Protein AF-X1IQC5-F1 (afdb_monomer)

Mean predicted aligned error: 3.5 Å

Sequence (58 aa):
PDFKLLRYFALLDFLNDQQYPPDLRRNLLGRIKVEKPELFEQLAQQEEKLLKQSKQSK

Solvent-accessible surface area (backbone atoms only — not comparable to full-atom values): 3375 Å² total; per-residue (Å²): 130,60,66,70,59,52,52,47,49,54,50,52,52,55,62,64,41,79,90,51,58,71,64,60,43,51,47,52,57,54,45,37,50,72,80,35,46,71,58,41,52,54,47,53,55,50,51,53,51,51,55,50,50,60,62,71,77,105

Radius of gyration: 12.63 Å; Cα contacts (8 Å, |Δi|>4): 16; chains: 1; bounding box: 27×24×36 Å

Structure (mmCIF, N/CA/C/O backbone):
data_AF-X1IQC5-F1
#
_entry.id   AF-X1IQC5-F1
#
loop_
_atom_site.group_PDB
_atom_site.id
_atom_site.type_symbol
_atom_site.label_atom_id
_atom_site.label_alt_id
_atom_site.label_comp_id
_atom_site.label_asym_id
_atom_site.label_entity_id
_atom_site.label_seq_id
_atom_site.pdbx_PDB_ins_code
_atom_site.Cartn_x
_atom_site.Cartn_y
_atom_site.Cartn_z
_atom_site.occupancy
_atom_site.B_iso_or_equiv
_atom_site.auth_seq_id
_atom_site.auth_comp_id
_atom_site.auth_asym_id
_atom_site.auth_atom_id
_atom_site.pdbx_PDB_model_num
ATOM 1 N N . PRO A 1 1 ? -17.208 -9.673 5.537 1.00 63.31 1 PRO A N 1
ATOM 2 C CA . PRO A 1 1 ? -16.387 -8.503 5.940 1.00 63.31 1 PRO A CA 1
ATOM 3 C C . PRO A 1 1 ? -16.661 -7.307 5.016 1.00 63.31 1 PRO A C 1
ATOM 5 O O . PRO A 1 1 ? -17.107 -7.525 3.892 1.00 63.31 1 PRO A O 1
ATOM 8 N N . ASP A 1 2 ? -16.429 -6.073 5.481 1.00 87.44 2 ASP A N 1
ATOM 9 C CA . ASP A 1 2 ? -16.529 -4.878 4.628 1.00 87.44 2 ASP A CA 1
ATOM 10 C C . ASP A 1 2 ? -15.598 -5.041 3.414 1.00 87.44 2 ASP A C 1
ATOM 12 O O . ASP A 1 2 ? -14.422 -5.387 3.556 1.00 87.44 2 ASP A O 1
ATOM 16 N N . PHE A 1 3 ? -16.128 -4.821 2.211 1.00 90.12 3 PHE A N 1
ATOM 17 C CA . PHE A 1 3 ? -15.381 -4.949 0.963 1.00 90.12 3 PHE A CA 1
ATOM 18 C C . PHE A 1 3 ? -14.150 -4.034 0.917 1.00 90.12 3 PHE A C 1
ATOM 20 O O . PHE A 1 3 ? -13.119 -4.417 0.363 1.00 90.12 3 PHE A O 1
ATOM 27 N N . LYS A 1 4 ? -14.215 -2.850 1.540 1.00 90.25 4 LYS A N 1
ATOM 28 C CA . LYS A 1 4 ? -13.063 -1.939 1.641 1.00 90.25 4 LYS A CA 1
ATOM 29 C C . LYS A 1 4 ? -11.935 -2.549 2.471 1.00 90.25 4 LYS A C 1
ATOM 31 O O . LYS A 1 4 ? -10.772 -2.465 2.085 1.00 90.25 4 LYS A O 1
ATOM 36 N N . LEU A 1 5 ? -12.295 -3.217 3.564 1.00 93.38 5 LEU A N 1
ATOM 37 C CA . LEU A 1 5 ? -11.355 -3.907 4.440 1.00 93.38 5 LEU A CA 1
ATOM 38 C C . LEU A 1 5 ? -10.740 -5.132 3.746 1.00 93.38 5 LEU A C 1
ATOM 40 O O . LEU A 1 5 ? -9.528 -5.313 3.791 1.00 93.38 5 LEU A O 1
ATOM 44 N N . LEU A 1 6 ? -11.557 -5.925 3.043 1.00 95.00 6 LEU A N 1
ATOM 45 C CA . LEU A 1 6 ? -11.079 -7.053 2.232 1.00 95.00 6 LEU A CA 1
ATOM 46 C C . LEU A 1 6 ? -10.071 -6.614 1.170 1.00 95.00 6 LEU A C 1
ATOM 48 O O . LEU A 1 6 ? -9.022 -7.230 1.024 1.00 95.00 6 LEU A O 1
ATOM 52 N N . ARG A 1 7 ? -10.373 -5.532 0.446 1.00 94.94 7 ARG A N 1
ATOM 53 C CA . ARG A 1 7 ? -9.472 -4.981 -0.570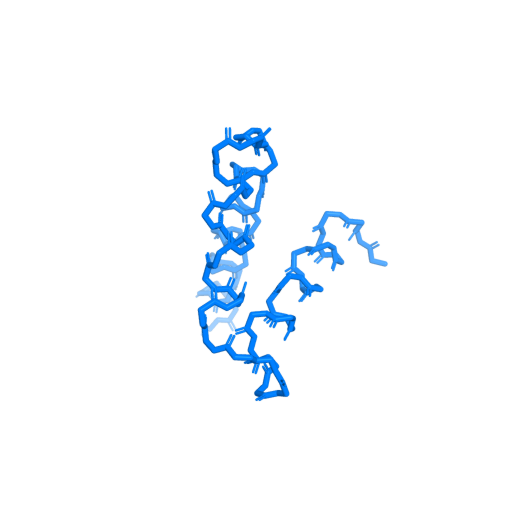 1.00 94.94 7 ARG A CA 1
ATOM 54 C C . ARG A 1 7 ? -8.143 -4.537 0.034 1.00 94.94 7 ARG A C 1
ATOM 56 O O . ARG A 1 7 ? -7.099 -4.778 -0.563 1.00 94.94 7 ARG A O 1
ATOM 63 N N . TYR A 1 8 ? -8.188 -3.880 1.190 1.00 95.75 8 TYR A N 1
ATOM 64 C CA . TYR A 1 8 ? -6.986 -3.439 1.887 1.00 95.75 8 TYR A CA 1
ATOM 65 C C . TYR A 1 8 ? -6.104 -4.625 2.296 1.00 95.75 8 TYR A C 1
ATOM 67 O O . TYR A 1 8 ? -4.912 -4.620 1.998 1.00 95.75 8 TYR A O 1
ATOM 75 N N . PHE A 1 9 ? -6.686 -5.672 2.889 1.00 95.81 9 PHE A N 1
ATOM 76 C CA . PHE A 1 9 ? -5.927 -6.874 3.241 1.00 95.81 9 PHE A CA 1
ATOM 77 C C . PHE A 1 9 ? -5.373 -7.601 2.017 1.00 95.81 9 PHE A C 1
ATOM 79 O O . PHE A 1 9 ? -4.193 -7.917 2.008 1.00 95.81 9 PHE A O 1
ATOM 86 N N . ALA A 1 10 ? -6.153 -7.751 0.944 1.00 95.44 10 ALA A N 1
ATOM 87 C CA . ALA A 1 10 ? -5.659 -8.358 -0.292 1.00 95.44 10 ALA A CA 1
ATOM 88 C C . ALA A 1 10 ? -4.459 -7.595 -0.888 1.00 95.44 10 ALA A C 1
ATOM 90 O O . ALA A 1 10 ? -3.532 -8.205 -1.421 1.00 95.44 10 ALA A O 1
ATOM 91 N N . LEU A 1 11 ? -4.450 -6.259 -0.785 1.00 95.44 11 LEU A N 1
ATOM 92 C CA . LEU A 1 11 ? -3.296 -5.458 -1.187 1.00 95.44 11 LEU A CA 1
ATOM 93 C C . LEU A 1 11 ? -2.090 -5.711 -0.274 1.00 95.44 11 LEU A C 1
ATOM 95 O O . LEU A 1 11 ? -0.986 -5.882 -0.782 1.00 95.44 11 LEU A O 1
ATOM 99 N N . LEU A 1 12 ? -2.281 -5.740 1.048 1.00 95.25 12 LEU A N 1
ATOM 100 C CA . LEU A 1 12 ? -1.202 -6.054 1.988 1.00 95.25 12 LEU A CA 1
ATOM 101 C C . LEU A 1 12 ? -0.624 -7.451 1.754 1.00 95.25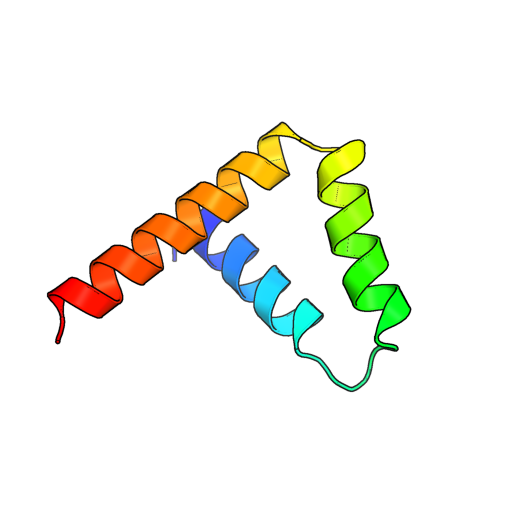 12 LEU A C 1
ATOM 103 O O . LEU A 1 12 ? 0.597 -7.596 1.748 1.00 95.25 12 LEU A O 1
ATOM 107 N N . ASP A 1 13 ? -1.470 -8.451 1.527 1.00 96.19 13 ASP A N 1
ATOM 108 C CA . ASP A 1 13 ? -1.048 -9.822 1.241 1.00 96.19 13 ASP A CA 1
ATOM 109 C C . ASP A 1 13 ? -0.170 -9.853 -0.013 1.00 96.19 13 ASP A C 1
ATOM 111 O O . ASP A 1 13 ? 0.960 -10.336 0.031 1.00 96.19 13 ASP A O 1
ATOM 115 N N . PHE A 1 14 ? -0.622 -9.224 -1.103 1.00 95.81 14 PHE A N 1
ATOM 116 C CA . PHE A 1 14 ? 0.169 -9.101 -2.328 1.00 95.81 14 PHE A CA 1
ATOM 117 C C . PHE A 1 14 ? 1.504 -8.369 -2.105 1.00 95.81 14 PHE A C 1
ATOM 119 O O . PHE A 1 14 ? 2.546 -8.788 -2.608 1.00 95.81 14 PHE A O 1
ATOM 126 N N . LEU A 1 15 ? 1.502 -7.273 -1.339 1.00 94.75 15 LEU A N 1
ATOM 127 C CA . LEU A 1 15 ? 2.713 -6.502 -1.048 1.00 94.75 15 LEU A CA 1
ATOM 128 C C . LEU A 1 15 ? 3.708 -7.259 -0.157 1.00 94.75 15 LEU A C 1
ATOM 130 O O . LEU A 1 15 ? 4.890 -6.909 -0.156 1.00 94.75 15 LEU A O 1
ATOM 134 N N . ASN A 1 16 ? 3.277 -8.290 0.566 1.00 95.00 16 ASN A N 1
ATOM 135 C CA . ASN A 1 16 ? 4.135 -9.117 1.416 1.00 95.00 16 ASN A CA 1
ATOM 136 C C . ASN A 1 16 ? 4.473 -10.484 0.805 1.00 95.00 16 ASN A C 1
ATOM 138 O O . ASN A 1 16 ? 5.345 -11.177 1.330 1.00 95.00 16 ASN A O 1
ATOM 142 N N . ASP A 1 17 ? 3.854 -10.851 -0.315 1.00 95.94 17 ASP A N 1
ATOM 143 C CA . ASP A 1 17 ? 4.104 -12.124 -0.981 1.00 95.94 17 ASP A CA 1
ATOM 144 C C . ASP A 1 17 ? 5.505 -12.157 -1.618 1.00 95.94 17 ASP A C 1
ATOM 146 O O . ASP A 1 17 ? 5.828 -11.429 -2.564 1.00 95.94 17 ASP A O 1
ATOM 150 N N . GLN A 1 18 ? 6.360 -13.019 -1.068 1.00 95.06 18 GLN A N 1
ATOM 151 C CA . GLN A 1 18 ? 7.749 -13.188 -1.489 1.00 95.06 18 GLN A CA 1
ATOM 152 C C . GLN A 1 18 ? 7.889 -13.886 -2.847 1.00 95.06 18 GLN A C 1
ATOM 154 O O . GLN A 1 18 ? 8.971 -13.845 -3.430 1.00 95.06 18 GLN A O 1
ATOM 159 N N . GLN A 1 19 ? 6.815 -14.481 -3.376 1.00 96.56 19 GLN A N 1
ATOM 160 C CA . GLN A 1 19 ? 6.803 -15.064 -4.719 1.00 96.56 19 GLN A CA 1
ATOM 161 C C . GLN A 1 19 ? 6.924 -13.995 -5.812 1.00 96.56 19 GLN A C 1
ATOM 163 O O . GLN A 1 19 ? 7.345 -14.298 -6.928 1.00 96.56 19 GLN A O 1
ATOM 168 N N . TYR A 1 20 ? 6.601 -12.735 -5.497 1.00 94.88 20 TYR A N 1
ATOM 169 C CA . TYR A 1 20 ? 6.715 -11.625 -6.434 1.00 94.88 20 TYR A CA 1
ATOM 170 C C . TYR A 1 20 ? 7.986 -10.793 -6.199 1.00 94.88 20 TYR A C 1
ATOM 172 O O . TYR A 1 20 ? 8.293 -10.411 -5.057 1.00 94.88 20 TYR A O 1
ATOM 180 N N . PRO A 1 21 ? 8.696 -10.403 -7.279 1.00 96.12 21 PRO A N 1
ATOM 181 C CA . PRO A 1 21 ? 9.848 -9.518 -7.185 1.00 96.12 21 PRO A CA 1
ATOM 182 C C . PRO A 1 21 ? 9.516 -8.217 -6.434 1.00 96.12 21 PRO A C 1
ATOM 184 O O . PRO A 1 21 ? 8.429 -7.660 -6.627 1.00 96.12 21 PRO A O 1
ATOM 187 N N . PRO A 1 22 ? 10.437 -7.685 -5.609 1.00 93.62 22 PRO A N 1
ATOM 188 C CA . PRO A 1 22 ? 10.210 -6.448 -4.860 1.00 93.62 22 PRO A CA 1
ATOM 189 C C . PRO A 1 22 ? 9.765 -5.270 -5.736 1.00 93.62 22 PRO A C 1
ATOM 191 O O . PRO A 1 22 ? 8.889 -4.502 -5.336 1.00 93.62 22 PRO A O 1
ATOM 194 N N . ASP A 1 23 ? 10.320 -5.154 -6.942 1.00 95.75 23 ASP A N 1
ATOM 195 C CA . ASP A 1 23 ? 9.986 -4.069 -7.866 1.00 95.75 23 ASP A CA 1
ATOM 196 C C . ASP A 1 23 ? 8.556 -4.178 -8.385 1.00 95.75 23 ASP A C 1
ATOM 198 O O . ASP A 1 23 ? 7.866 -3.169 -8.484 1.00 95.75 23 ASP A O 1
ATOM 202 N N . LEU A 1 24 ? 8.055 -5.392 -8.632 1.00 94.50 24 LEU A N 1
ATOM 203 C CA . LEU A 1 24 ? 6.670 -5.592 -9.060 1.00 94.50 24 LEU A CA 1
ATOM 204 C C . LEU A 1 24 ? 5.687 -5.128 -7.977 1.00 94.50 24 LEU A C 1
ATOM 206 O O . LEU A 1 24 ? 4.721 -4.420 -8.271 1.00 94.50 24 LEU A O 1
ATOM 210 N N . ARG A 1 25 ? 5.973 -5.470 -6.716 1.00 93.19 25 ARG A N 1
ATOM 211 C CA . ARG A 1 25 ? 5.161 -5.066 -5.560 1.00 93.19 25 ARG A CA 1
ATOM 212 C C . ARG A 1 25 ? 5.147 -3.545 -5.389 1.00 93.19 25 ARG A C 1
ATOM 214 O O . ARG A 1 25 ? 4.081 -2.942 -5.266 1.00 93.19 25 ARG A O 1
ATOM 221 N N . ARG A 1 26 ? 6.318 -2.905 -5.471 1.00 92.25 26 ARG A N 1
ATOM 222 C CA . ARG A 1 26 ? 6.461 -1.438 -5.389 1.00 92.25 26 ARG A CA 1
ATOM 223 C C . ARG A 1 26 ? 5.799 -0.719 -6.564 1.00 92.25 26 ARG A C 1
ATOM 225 O O . ARG A 1 26 ? 5.145 0.303 -6.360 1.00 92.25 26 ARG A O 1
ATOM 232 N N . ASN A 1 27 ? 5.921 -1.270 -7.770 1.00 96.00 27 ASN A N 1
ATOM 233 C CA . ASN A 1 27 ? 5.333 -0.699 -8.976 1.00 96.00 27 ASN A CA 1
ATOM 234 C C . ASN A 1 27 ? 3.809 -0.655 -8.894 1.00 96.00 27 ASN A C 1
ATOM 236 O O . ASN A 1 27 ? 3.228 0.363 -9.260 1.00 96.00 27 ASN A O 1
ATOM 240 N N . LEU A 1 28 ? 3.148 -1.699 -8.380 1.00 94.94 28 LEU A N 1
ATOM 241 C CA . LEU A 1 28 ? 1.690 -1.675 -8.228 1.00 94.94 28 LEU A CA 1
ATOM 242 C C . LEU A 1 28 ? 1.239 -0.534 -7.309 1.00 94.94 28 LEU A C 1
ATOM 244 O O . LEU A 1 28 ? 0.344 0.225 -7.676 1.00 94.94 28 LEU A O 1
ATOM 248 N N . LEU A 1 29 ? 1.881 -0.373 -6.148 1.00 93.38 29 LEU A N 1
ATOM 249 C CA . LEU A 1 29 ? 1.550 0.710 -5.221 1.00 93.38 29 LEU A CA 1
ATOM 250 C C . LEU A 1 29 ? 1.794 2.092 -5.850 1.00 93.38 29 LEU A C 1
ATOM 252 O O . LEU A 1 29 ? 0.943 2.978 -5.749 1.00 93.38 29 LEU A O 1
ATOM 256 N N . GLY A 1 30 ? 2.921 2.259 -6.549 1.00 95.56 30 GLY A N 1
ATOM 257 C CA . GLY A 1 30 ? 3.238 3.488 -7.278 1.00 95.56 30 GLY A CA 1
ATOM 258 C C . GLY A 1 30 ? 2.209 3.814 -8.364 1.00 95.56 30 GLY A C 1
ATOM 259 O O . GLY A 1 30 ? 1.750 4.951 -8.462 1.00 95.56 30 GLY A O 1
ATOM 260 N N . ARG A 1 31 ? 1.777 2.809 -9.130 1.00 97.12 31 ARG A N 1
ATOM 261 C CA . ARG A 1 31 ? 0.746 2.965 -10.163 1.00 97.12 31 ARG A CA 1
ATOM 262 C C . ARG A 1 31 ? -0.618 3.290 -9.577 1.00 97.12 31 ARG A C 1
ATOM 264 O O . ARG A 1 31 ? -1.289 4.160 -10.110 1.00 97.12 31 ARG A O 1
ATOM 271 N N . ILE A 1 32 ? -1.016 2.670 -8.464 1.00 96.75 32 ILE A N 1
ATOM 272 C CA . ILE A 1 32 ? -2.272 3.019 -7.780 1.00 96.75 32 ILE A CA 1
ATOM 273 C C . ILE A 1 32 ? -2.262 4.500 -7.381 1.00 96.75 32 ILE A C 1
ATOM 275 O O . ILE A 1 32 ? -3.252 5.187 -7.610 1.00 96.75 32 ILE A O 1
ATOM 279 N N . LYS A 1 33 ? -1.140 5.019 -6.867 1.00 96.44 33 LYS A N 1
ATOM 280 C CA . LYS A 1 33 ? -1.006 6.437 -6.501 1.00 96.44 33 LYS A CA 1
ATOM 281 C C . LYS A 1 33 ? -1.185 7.389 -7.693 1.00 96.44 33 LYS A C 1
ATOM 283 O O . LYS A 1 33 ? -1.782 8.446 -7.526 1.00 96.44 33 LYS A O 1
ATOM 288 N N . VAL A 1 34 ? -0.658 7.034 -8.868 1.00 97.69 34 VAL A N 1
ATOM 289 C CA . VAL A 1 34 ? -0.693 7.891 -10.069 1.00 97.69 34 VAL A CA 1
ATOM 290 C C . VAL A 1 34 ? -1.997 7.730 -10.850 1.00 97.69 34 VAL A C 1
ATOM 292 O O . VAL A 1 34 ? -2.622 8.715 -11.223 1.00 97.69 34 VAL A O 1
ATOM 295 N N . GLU A 1 35 ? -2.413 6.491 -11.099 1.00 98.12 35 GLU A N 1
ATOM 296 C CA . GLU A 1 35 ? -3.537 6.161 -11.980 1.00 98.12 35 GLU A CA 1
ATOM 297 C C . GLU A 1 35 ? -4.884 6.156 -11.242 1.00 98.12 35 GLU A C 1
ATOM 299 O O . GLU A 1 35 ? -5.927 6.316 -11.871 1.00 98.12 35 GLU A O 1
ATOM 304 N N . LYS A 1 36 ? -4.890 5.939 -9.917 1.00 97.31 36 LYS A N 1
ATOM 305 C CA . LYS A 1 36 ? -6.108 5.84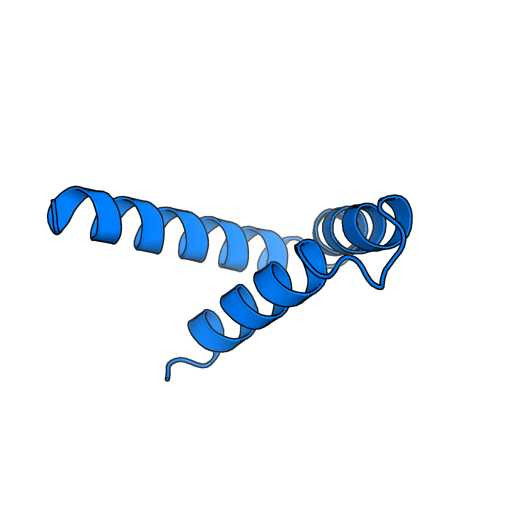4 -9.091 1.00 97.31 36 LYS A CA 1
ATOM 306 C C . 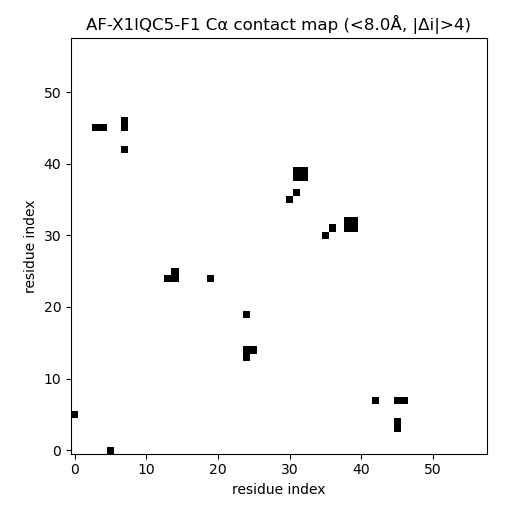LYS A 1 36 ? -5.940 6.553 -7.733 1.00 97.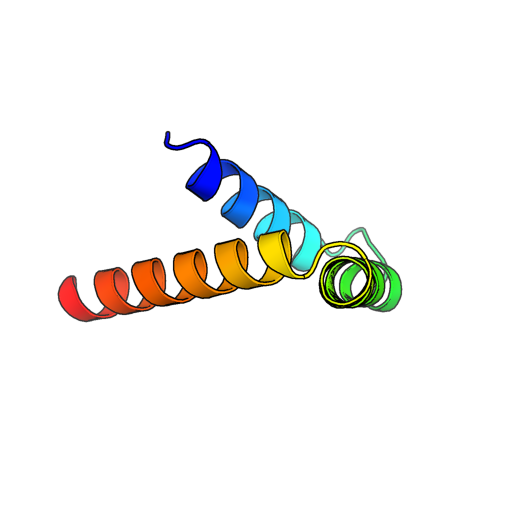31 36 LYS A C 1
ATOM 308 O O . LYS A 1 36 ? -6.047 5.898 -6.691 1.00 97.31 36 LYS A O 1
ATOM 313 N N . PRO A 1 37 ? -5.713 7.879 -7.709 1.00 97.00 37 PRO A N 1
ATOM 314 C CA . PRO A 1 37 ? -5.431 8.625 -6.477 1.00 97.00 37 PRO A CA 1
ATOM 315 C C . PRO A 1 37 ? -6.536 8.492 -5.417 1.00 97.00 37 PRO A C 1
ATOM 317 O O . PRO A 1 37 ? -6.243 8.283 -4.245 1.00 97.00 37 PRO A O 1
ATOM 320 N N . GLU A 1 38 ? -7.806 8.484 -5.823 1.00 97.38 38 GLU A N 1
ATOM 321 C CA . GLU A 1 38 ? -8.949 8.288 -4.916 1.00 97.38 38 GLU A CA 1
ATOM 322 C C . GLU A 1 38 ? -8.901 6.929 -4.201 1.00 97.38 38 GLU A C 1
ATOM 324 O O . GLU A 1 38 ? -9.215 6.808 -3.017 1.00 97.38 38 GLU A O 1
ATOM 329 N N . LEU A 1 39 ? -8.489 5.877 -4.918 1.00 96.38 39 LEU A N 1
ATOM 330 C CA . LEU A 1 39 ? -8.316 4.551 -4.333 1.00 96.38 39 LEU A CA 1
ATOM 331 C C . LEU A 1 39 ? -7.136 4.541 -3.360 1.00 96.38 39 LEU A C 1
ATOM 333 O O . LEU A 1 39 ? -7.224 3.917 -2.304 1.00 96.38 39 LEU A O 1
ATOM 337 N N . PHE A 1 40 ? -6.047 5.226 -3.707 1.00 97.00 40 PHE A N 1
ATOM 338 C CA . PHE A 1 40 ? -4.887 5.365 -2.835 1.00 97.00 40 PHE A CA 1
ATOM 339 C C . PHE A 1 40 ? -5.264 6.032 -1.503 1.00 97.00 40 PHE A C 1
ATOM 341 O O . PHE A 1 40 ? -4.926 5.515 -0.438 1.00 97.00 40 PHE A O 1
ATOM 348 N N . GLU A 1 41 ? -6.045 7.113 -1.545 1.00 96.94 41 GLU A N 1
ATOM 349 C CA . GLU A 1 41 ? -6.554 7.786 -0.345 1.00 96.94 41 GLU A CA 1
ATOM 350 C C . GLU A 1 41 ? -7.447 6.873 0.504 1.00 96.94 41 GLU A C 1
ATOM 352 O O . GLU A 1 41 ? -7.295 6.818 1.726 1.00 96.94 41 GLU A O 1
ATOM 357 N N . GLN A 1 42 ? -8.343 6.103 -0.123 1.00 95.88 42 GLN A N 1
ATOM 358 C CA . GLN A 1 42 ? -9.191 5.144 0.593 1.00 95.88 42 GLN A CA 1
ATOM 359 C C . GLN A 1 42 ? -8.371 4.082 1.336 1.00 95.88 42 GLN A C 1
ATOM 361 O O . GLN A 1 42 ? -8.714 3.719 2.463 1.00 95.88 42 GLN A O 1
ATOM 366 N N . LEU A 1 43 ? -7.297 3.583 0.719 1.00 96.31 43 LEU A N 1
ATOM 367 C CA . LEU A 1 43 ? -6.399 2.602 1.330 1.00 96.31 43 LEU A CA 1
ATOM 368 C C . LEU A 1 43 ? -5.637 3.207 2.518 1.00 96.31 43 LEU A C 1
ATOM 370 O O . LEU A 1 43 ? -5.586 2.583 3.575 1.00 96.31 43 LEU A O 1
ATOM 374 N N . ALA A 1 44 ? -5.131 4.437 2.385 1.00 95.38 44 ALA A N 1
ATOM 375 C CA . ALA A 1 44 ? -4.447 5.147 3.467 1.00 95.38 44 ALA A CA 1
ATOM 376 C C . ALA A 1 44 ? -5.374 5.423 4.667 1.00 95.38 44 ALA A C 1
ATOM 378 O O . ALA A 1 44 ? -5.005 5.206 5.820 1.00 95.38 44 ALA A O 1
ATOM 379 N N . GLN A 1 45 ? -6.620 5.835 4.413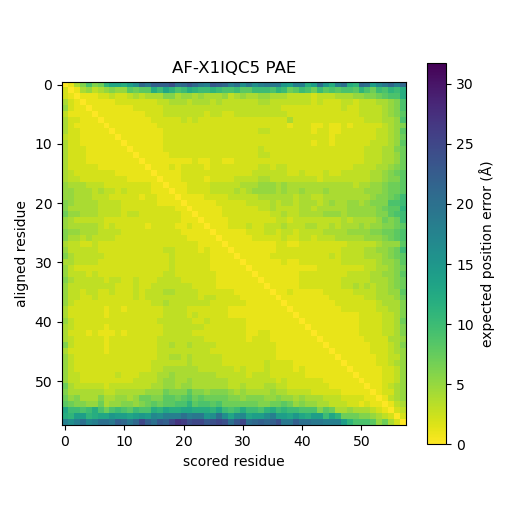 1.00 96.06 45 GLN A N 1
ATOM 380 C CA . GLN A 1 45 ? -7.621 6.005 5.473 1.00 96.06 45 GLN A CA 1
ATOM 381 C C . GLN A 1 45 ? -7.952 4.680 6.173 1.00 96.06 45 GLN A C 1
ATOM 383 O O . GLN A 1 45 ? -8.206 4.656 7.379 1.00 96.06 45 GLN A O 1
ATOM 388 N N . GLN A 1 46 ? -7.987 3.572 5.425 1.00 95.19 46 GLN A N 1
ATOM 389 C CA . GLN A 1 46 ? -8.231 2.248 5.991 1.00 95.19 46 GLN A CA 1
ATOM 390 C C . GLN A 1 46 ? -7.076 1.805 6.900 1.00 95.19 46 GLN A C 1
ATOM 392 O O . GLN A 1 46 ? -7.332 1.307 7.998 1.00 95.19 46 GLN A O 1
ATOM 397 N N . GLU A 1 47 ? -5.830 2.044 6.486 1.00 95.25 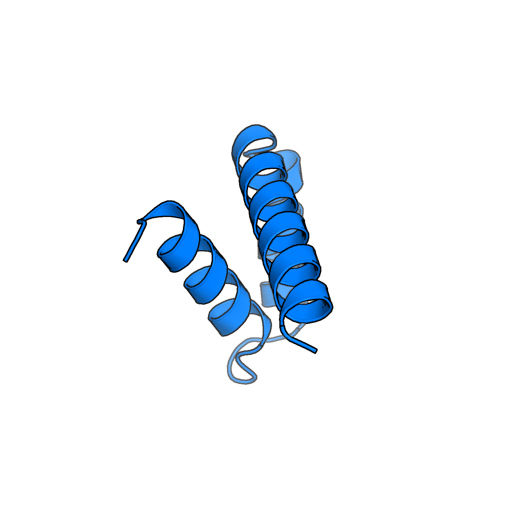47 GLU A N 1
ATOM 398 C CA . GLU A 1 47 ? -4.633 1.819 7.301 1.00 95.25 47 GLU A CA 1
ATOM 399 C C . GLU A 1 47 ? -4.683 2.618 8.609 1.00 95.25 47 GLU A C 1
ATOM 401 O O . GLU A 1 47 ? -4.533 2.054 9.695 1.00 95.25 47 GLU A O 1
ATOM 406 N N . GLU A 1 48 ? -4.980 3.918 8.533 1.00 95.88 48 GLU A N 1
ATOM 407 C CA . GLU A 1 48 ? -5.055 4.786 9.710 1.00 95.88 48 GLU A CA 1
ATOM 408 C C . GLU A 1 48 ? -6.114 4.304 10.716 1.00 95.88 48 GLU A C 1
ATOM 410 O O . GLU A 1 48 ? -5.869 4.279 11.927 1.00 95.88 48 GLU A O 1
ATOM 415 N N . LYS A 1 49 ? -7.289 3.881 10.231 1.00 94.56 49 LYS A N 1
ATOM 416 C CA . LYS A 1 49 ? -8.351 3.319 11.080 1.00 94.56 49 LYS A CA 1
ATOM 417 C C . LYS A 1 49 ? -7.881 2.068 11.815 1.00 94.56 49 LYS A C 1
ATOM 419 O O . LYS A 1 49 ? -8.104 1.963 13.020 1.00 94.56 49 LYS A O 1
ATOM 424 N N . LEU A 1 50 ? -7.211 1.152 11.118 1.00 93.25 50 LEU A N 1
ATOM 425 C CA . LEU A 1 50 ? -6.696 -0.083 11.713 1.00 93.2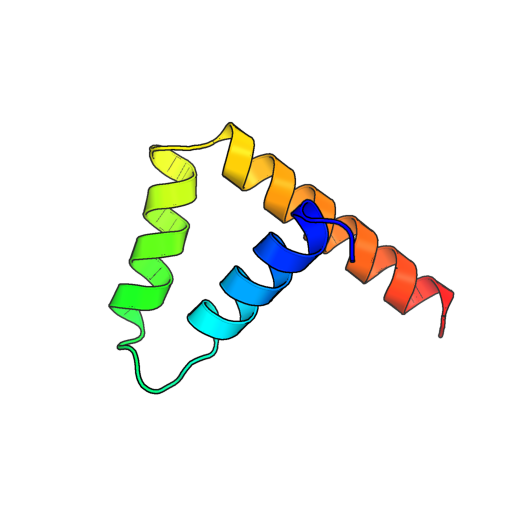5 50 LEU A CA 1
ATOM 426 C C . LEU A 1 50 ? -5.594 0.199 12.739 1.00 93.25 50 LEU A C 1
ATOM 428 O O . LEU A 1 50 ? -5.601 -0.380 13.825 1.00 93.25 50 LEU A O 1
ATOM 432 N N . LEU A 1 51 ? -4.691 1.140 12.451 1.00 93.69 51 LEU A N 1
ATOM 433 C CA . LEU A 1 51 ? -3.656 1.568 13.394 1.00 93.69 51 LEU A CA 1
ATOM 434 C C . LEU A 1 51 ? -4.257 2.183 14.664 1.00 93.69 51 LEU A C 1
ATOM 436 O O . LEU A 1 51 ? -3.783 1.899 15.765 1.00 93.69 51 LEU A O 1
ATOM 440 N N . LYS A 1 52 ? -5.310 3.001 14.538 1.00 94.88 52 LYS A N 1
ATOM 441 C CA . LYS A 1 52 ? -6.035 3.562 15.690 1.00 94.88 52 LYS A CA 1
ATOM 442 C C . LYS A 1 52 ? -6.706 2.467 16.517 1.00 94.88 52 LYS A C 1
ATOM 444 O O . LYS A 1 52 ? -6.533 2.450 17.732 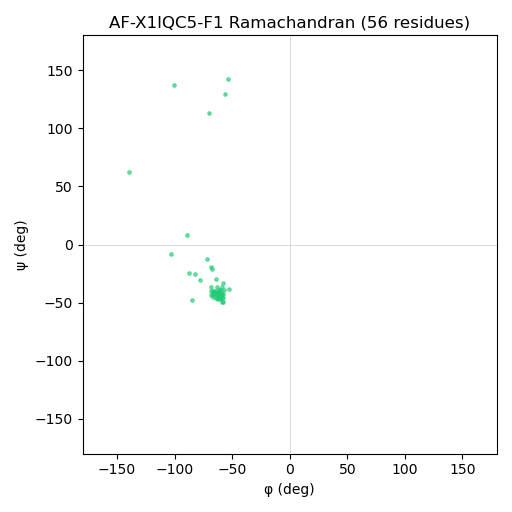1.00 94.88 52 LYS A O 1
ATOM 449 N N . GLN A 1 53 ? -7.394 1.526 15.870 1.00 91.31 53 GLN A N 1
ATOM 450 C CA . GLN A 1 53 ? -8.026 0.387 16.545 1.00 91.31 53 GLN A CA 1
ATOM 451 C C . GLN A 1 53 ? -6.998 -0.480 17.285 1.00 91.31 53 GLN A C 1
ATOM 453 O O . GLN A 1 53 ? -7.188 -0.797 18.455 1.00 91.31 53 GLN A O 1
ATOM 458 N N . SER A 1 54 ? -5.860 -0.786 16.655 1.00 89.50 54 SER A N 1
ATOM 459 C CA . SER A 1 54 ? -4.790 -1.567 17.288 1.00 89.50 54 SER A CA 1
ATOM 460 C C . SER A 1 54 ? -4.158 -0.863 18.492 1.00 89.50 54 SER A C 1
ATOM 462 O O . SER A 1 54 ? -3.678 -1.548 19.393 1.00 89.50 54 SER A O 1
ATOM 464 N N . LYS A 1 55 ? -4.129 0.476 18.514 1.00 88.25 55 LYS A N 1
ATOM 465 C CA . LYS A 1 55 ? -3.643 1.259 19.661 1.00 88.25 55 LYS A CA 1
ATOM 466 C C . LYS A 1 55 ? -4.666 1.355 20.793 1.00 88.25 55 LYS A C 1
ATOM 468 O O . LYS A 1 55 ? -4.253 1.473 21.933 1.00 88.25 55 LYS A O 1
ATOM 473 N N . GLN A 1 56 ? -5.963 1.333 20.484 1.00 78.31 56 GLN A N 1
ATOM 474 C CA . GLN A 1 56 ? -7.045 1.390 21.477 1.00 78.31 56 GLN A CA 1
ATOM 475 C C . GLN A 1 56 ? -7.356 0.031 22.118 1.00 78.31 56 GLN A C 1
ATOM 477 O O . GLN A 1 56 ? -7.881 -0.007 23.223 1.00 78.31 56 GLN A O 1
ATOM 482 N N . SER A 1 57 ? -7.054 -1.076 21.433 1.00 67.81 57 SER A N 1
ATOM 483 C CA . SER A 1 57 ? -7.185 -2.438 21.976 1.00 67.81 57 SER A CA 1
ATOM 484 C C . SER A 1 57 ? -5.932 -2.947 22.706 1.00 67.81 57 SER A C 1
ATOM 486 O O . SER A 1 57 ? -5.881 -4.129 23.043 1.00 67.81 57 SER A O 1
ATOM 488 N N . LYS A 1 58 ? -4.927 -2.092 22.928 1.00 51.94 58 LYS A N 1
ATOM 489 C CA . LYS A 1 58 ? -3.769 -2.357 23.793 1.00 51.94 58 LYS A CA 1
ATOM 490 C C . LYS A 1 58 ? -3.940 -1.630 25.117 1.00 51.94 58 LYS A C 1
ATOM 492 O O . LYS A 1 58 ? -3.517 -2.217 26.133 1.00 51.94 58 LYS A O 1
#

pLDDT: mean 92.81, std 8.18, range [51.94, 98.12]

Organism: NCBI:txid412755

Foldseek 3Di:
DPPLLVVLVVLVCLLPDPVDDNVVNVVVLVCCCVVPVVNNVSSVVSVVVVVVVVVVVD

Secondary structure (DSSP, 8-state):
--HHHHHHHHHHHHHH-TTS-HHHHHHHHHHHHHH-HHHHHHHHHHHHHHHHHHHH--